Protein AF-A0A1M5WK04-F1 (afdb_monomer_lite)

Sequence (60 aa):
MSLVPAVSSIHQNFVYDSTGNLIEDHSKNLKISYDWRGMPVEFRMETRADDGSQPTRGCR

Secondary structure (DSSP, 8-state):
-------------EEE-TTS-EEEETTTTEEEEE-TTS-EEEEEE---S-----------

pLDDT: mean 73.88, std 16.12, range [44.34, 92.0]

Structure (mmCIF, N/CA/C/O backbone):
data_AF-A0A1M5WK04-F1
#
_entry.id   AF-A0A1M5WK04-F1
#
loop_
_atom_site.group_PDB
_atom_site.id
_atom_site.type_symbol
_atom_site.label_atom_id
_atom_site.label_alt_id
_atom_site.label_comp_id
_atom_site.label_asym_id
_atom_site.label_entity_id
_atom_site.label_seq_id
_atom_site.pdbx_PDB_ins_code
_atom_site.Cartn_x
_atom_site.Cartn_y
_atom_site.Cartn_z
_atom_site.occupancy
_atom_site.B_iso_or_equiv
_atom_site.auth_seq_id
_atom_site.auth_comp_id
_atom_site.auth_asym_id
_atom_site.auth_atom_id
_atom_site.pdbx_PDB_model_num
ATOM 1 N N . MET A 1 1 ? -5.615 18.260 -36.334 1.00 52.88 1 MET A N 1
ATOM 2 C CA . MET A 1 1 ? -5.991 17.163 -35.418 1.00 52.88 1 MET A CA 1
ATOM 3 C C . MET A 1 1 ? -4.821 16.913 -34.479 1.00 52.88 1 MET A C 1
ATOM 5 O O . MET A 1 1 ? -3.740 16.629 -34.974 1.00 52.88 1 MET A O 1
ATOM 9 N N . SER A 1 2 ? -4.990 17.117 -33.170 1.00 44.34 2 SER A N 1
ATOM 10 C CA . SER A 1 2 ? -3.908 16.919 -32.195 1.00 44.34 2 SER A CA 1
ATOM 11 C C . SER A 1 2 ? -3.792 15.430 -31.866 1.00 44.34 2 SER A C 1
ATOM 13 O O . SER A 1 2 ? -4.757 14.846 -31.376 1.00 44.34 2 SER A O 1
ATOM 15 N N . LEU A 1 3 ? -2.645 14.812 -32.163 1.00 56.22 3 LEU A N 1
ATOM 16 C CA . LEU A 1 3 ? -2.307 13.514 -31.587 1.00 56.22 3 LEU A CA 1
ATOM 17 C C . LEU A 1 3 ? -2.004 13.739 -30.105 1.00 56.22 3 LEU A C 1
ATOM 19 O O . LEU A 1 3 ? -0.973 14.309 -29.756 1.00 56.22 3 LEU A O 1
ATOM 23 N N . VAL A 1 4 ? -2.903 13.282 -29.237 1.00 64.31 4 VAL A N 1
ATOM 24 C CA . VAL A 1 4 ? -2.548 13.021 -27.844 1.00 64.31 4 VAL A CA 1
ATOM 25 C C . VAL A 1 4 ? -1.502 11.902 -27.854 1.00 64.31 4 VAL A C 1
ATOM 27 O O . VAL A 1 4 ? -1.780 10.835 -28.409 1.00 64.31 4 VAL A O 1
ATOM 30 N N . PRO A 1 5 ? -0.282 12.104 -27.324 1.00 56.62 5 PRO A N 1
ATOM 31 C CA . PRO A 1 5 ? 0.623 10.985 -27.157 1.00 56.62 5 PRO A CA 1
ATOM 32 C C . PRO A 1 5 ? -0.051 10.026 -26.178 1.00 56.62 5 PRO A C 1
ATOM 34 O O . PRO A 1 5 ? -0.458 10.426 -25.085 1.00 56.62 5 PRO A O 1
ATOM 37 N N . ALA A 1 6 ? -0.233 8.781 -26.621 1.00 57.31 6 ALA A N 1
ATOM 38 C CA . ALA A 1 6 ? -0.679 7.685 -25.782 1.00 57.31 6 ALA A CA 1
ATOM 39 C C . ALA A 1 6 ? 0.121 7.741 -24.480 1.00 57.31 6 ALA A C 1
ATOM 41 O O . ALA A 1 6 ? 1.352 7.709 -24.519 1.00 57.31 6 ALA A O 1
ATOM 42 N N . VAL A 1 7 ? -0.584 7.902 -23.357 1.00 55.22 7 VAL A N 1
ATOM 43 C CA . VAL A 1 7 ? -0.009 7.838 -22.015 1.00 55.22 7 VAL A CA 1
ATOM 44 C C . VAL A 1 7 ? 0.832 6.571 -21.980 1.00 55.22 7 VAL A C 1
ATOM 46 O O . VAL A 1 7 ? 0.292 5.468 -22.054 1.00 55.22 7 VAL A O 1
ATOM 49 N N . SER A 1 8 ? 2.157 6.746 -21.996 1.00 52.22 8 SER A N 1
ATOM 50 C CA . SER A 1 8 ? 3.109 5.645 -22.030 1.00 52.22 8 SER A CA 1
ATOM 51 C C . SER A 1 8 ? 2.764 4.739 -20.868 1.00 52.22 8 SER A C 1
ATOM 53 O O . SER A 1 8 ? 2.727 5.239 -19.743 1.00 52.22 8 SER A O 1
ATOM 55 N N . SER A 1 9 ? 2.464 3.472 -21.157 1.00 57.16 9 SER A N 1
ATOM 56 C CA . SER A 1 9 ? 2.101 2.427 -20.204 1.00 57.16 9 SER A CA 1
ATOM 57 C C . SER A 1 9 ? 2.771 2.681 -18.862 1.00 57.16 9 SER A C 1
ATOM 59 O O . SER A 1 9 ? 3.969 2.426 -18.705 1.00 57.16 9 SER A O 1
ATOM 61 N N . ILE A 1 10 ? 2.017 3.285 -17.937 1.00 57.56 10 ILE A N 1
ATOM 62 C CA . ILE A 1 10 ? 2.506 3.590 -16.601 1.00 57.56 10 ILE A CA 1
ATOM 63 C C . ILE A 1 10 ? 2.715 2.211 -16.015 1.00 57.56 10 ILE A C 1
ATOM 65 O O . ILE A 1 10 ? 1.749 1.507 -15.726 1.00 57.56 10 ILE A O 1
ATOM 69 N N . HIS A 1 11 ? 3.969 1.771 -15.986 1.00 61.22 11 HIS A N 1
ATOM 70 C CA . HIS A 1 11 ? 4.327 0.513 -15.373 1.00 61.22 11 HIS A CA 1
ATOM 71 C C . HIS A 1 11 ? 3.866 0.663 -13.927 1.00 61.22 11 HIS A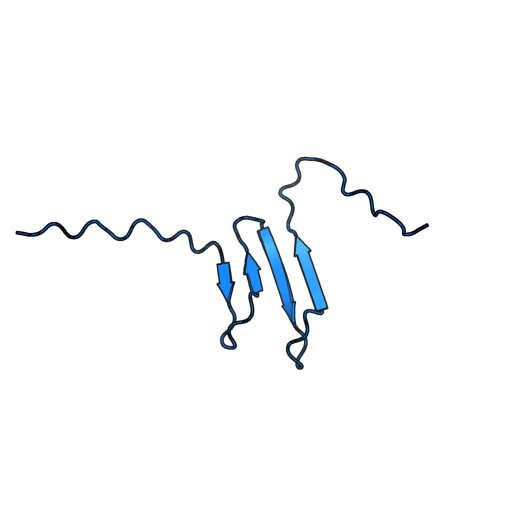 C 1
ATOM 73 O O . HIS A 1 11 ? 4.409 1.497 -13.200 1.00 61.22 11 HIS A O 1
ATOM 79 N N . GLN A 1 12 ? 2.784 -0.034 -13.565 1.00 71.94 12 GLN A N 1
ATOM 80 C CA . GLN A 1 12 ? 2.194 -0.007 -12.229 1.00 71.94 12 GLN A CA 1
ATOM 81 C C . GLN A 1 12 ? 3.147 -0.746 -11.295 1.00 71.94 12 GLN A C 1
ATOM 83 O O . GLN A 1 12 ? 2.877 -1.846 -10.844 1.00 71.94 12 GLN A O 1
ATOM 88 N N . ASN A 1 13 ? 4.325 -0.166 -11.083 1.00 85.12 13 ASN A N 1
ATOM 89 C CA . ASN A 1 13 ? 5.387 -0.771 -10.306 1.00 85.12 13 ASN A CA 1
ATOM 90 C C . ASN A 1 13 ? 5.076 -0.714 -8.816 1.00 85.12 13 ASN A C 1
ATOM 92 O O . ASN A 1 13 ? 5.673 -1.462 -8.063 1.00 85.12 13 ASN A O 1
ATOM 96 N N . PHE A 1 14 ? 4.157 0.156 -8.402 1.00 88.00 14 PHE A N 1
ATOM 97 C CA . PHE A 1 14 ? 3.796 0.371 -7.011 1.00 88.00 14 PHE A CA 1
ATOM 98 C C . PHE A 1 14 ? 2.291 0.175 -6.843 1.00 88.00 14 PHE A C 1
ATOM 100 O O . PHE A 1 14 ? 1.501 0.808 -7.548 1.00 88.00 14 PHE A O 1
ATOM 107 N N . VAL A 1 15 ? 1.911 -0.684 -5.903 1.00 89.56 15 VAL A N 1
ATOM 108 C CA . VAL A 1 15 ? 0.527 -0.969 -5.523 1.00 89.56 15 VAL A CA 1
ATOM 109 C C . VAL A 1 15 ? 0.310 -0.473 -4.105 1.00 89.56 15 VAL A C 1
ATOM 111 O O . VAL A 1 15 ? 1.078 -0.794 -3.195 1.00 89.56 15 VAL A O 1
ATOM 114 N N . TYR A 1 16 ? -0.760 0.292 -3.923 1.00 89.81 16 TYR A N 1
ATOM 115 C CA . TYR A 1 16 ? -1.148 0.854 -2.638 1.00 89.81 16 TYR A CA 1
ATOM 116 C C . TYR A 1 16 ? -2.488 0.271 -2.191 1.00 89.81 16 TYR A C 1
ATOM 118 O O . TYR A 1 16 ? -3.333 -0.061 -3.025 1.00 89.81 16 TYR A O 1
ATOM 126 N N . ASP A 1 17 ? -2.684 0.143 -0.881 1.00 88.88 17 ASP A N 1
ATOM 127 C CA . ASP A 1 17 ? -3.990 -0.181 -0.312 1.00 88.88 17 ASP A CA 1
ATOM 128 C C . ASP A 1 17 ? -4.961 1.016 -0.413 1.00 88.88 17 ASP A C 1
ATOM 130 O O . ASP A 1 17 ? -4.597 2.128 -0.808 1.00 88.88 17 ASP A O 1
ATOM 134 N N . SER A 1 18 ? -6.218 0.809 -0.015 1.00 87.12 18 SER A N 1
ATOM 135 C CA . SER A 1 18 ? -7.240 1.868 0.028 1.00 87.12 18 SER A CA 1
ATOM 136 C C . SER A 1 18 ? -6.932 3.004 1.013 1.00 87.12 18 SER A C 1
ATOM 138 O O . SER A 1 18 ? -7.589 4.041 0.971 1.00 87.12 18 SER A O 1
ATOM 140 N N . THR A 1 19 ? -5.973 2.802 1.914 1.00 87.81 19 THR A N 1
ATOM 141 C CA . THR A 1 19 ? -5.538 3.762 2.936 1.00 87.81 19 THR A CA 1
ATOM 142 C C . THR A 1 19 ? -4.367 4.621 2.439 1.00 87.81 19 THR A C 1
ATOM 144 O O . THR A 1 19 ? -4.077 5.662 3.024 1.00 87.81 19 THR A O 1
ATOM 147 N 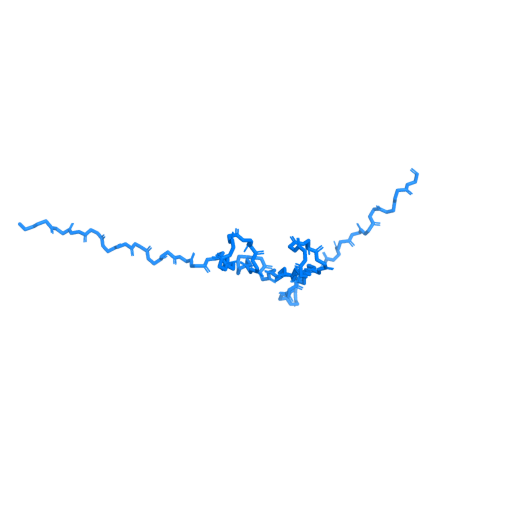N . GLY A 1 20 ? -3.708 4.214 1.349 1.00 87.75 20 GLY A N 1
ATOM 148 C CA . GLY A 1 20 ? -2.521 4.860 0.790 1.00 87.75 20 GLY A CA 1
ATOM 149 C C . GLY A 1 20 ? -1.188 4.252 1.247 1.00 87.75 20 GLY A C 1
ATOM 150 O O . GLY A 1 20 ? -0.138 4.838 0.987 1.00 87.75 20 GLY A O 1
ATOM 151 N N . ASN A 1 21 ? -1.194 3.092 1.906 1.00 88.12 21 ASN A N 1
ATOM 152 C CA . ASN A 1 21 ? 0.017 2.358 2.274 1.00 88.12 21 ASN A CA 1
ATOM 153 C C . ASN A 1 21 ? 0.543 1.547 1.087 1.00 88.12 21 ASN A C 1
ATOM 155 O O . ASN A 1 21 ? -0.236 0.924 0.370 1.00 88.12 21 ASN A O 1
ATOM 159 N N . LEU A 1 22 ? 1.864 1.512 0.893 1.00 89.44 22 LEU A N 1
ATOM 160 C CA . LEU A 1 22 ? 2.499 0.703 -0.152 1.00 89.44 22 LEU A CA 1
ATOM 161 C C . LEU A 1 22 ? 2.445 -0.779 0.232 1.00 89.44 22 LEU A C 1
ATOM 163 O O . LEU A 1 22 ? 3.095 -1.173 1.191 1.00 89.44 22 LEU A O 1
ATOM 167 N N . ILE A 1 23 ? 1.726 -1.603 -0.527 1.00 91.38 23 ILE A N 1
ATOM 168 C CA . ILE A 1 23 ? 1.609 -3.048 -0.265 1.00 91.38 23 ILE A CA 1
ATOM 169 C C . ILE A 1 23 ? 2.432 -3.900 -1.232 1.00 91.38 23 ILE A C 1
ATOM 171 O O . ILE A 1 23 ? 2.796 -5.024 -0.890 1.00 91.38 23 ILE A O 1
ATOM 175 N N . GLU A 1 24 ? 2.770 -3.376 -2.413 1.00 90.44 24 GLU A N 1
ATOM 176 C CA . GLU A 1 24 ? 3.574 -4.103 -3.399 1.00 90.44 24 GLU A CA 1
ATOM 177 C C . GLU A 1 24 ? 4.452 -3.158 -4.231 1.00 90.44 24 GLU A C 1
ATOM 179 O O . GLU A 1 24 ? 4.002 -2.114 -4.695 1.00 90.44 24 GLU A O 1
ATOM 184 N N . ASP A 1 25 ? 5.712 -3.537 -4.428 1.00 88.94 25 ASP A N 1
ATOM 185 C CA . ASP A 1 25 ? 6.679 -2.906 -5.322 1.00 88.94 25 ASP A CA 1
ATOM 186 C C . ASP A 1 25 ? 7.185 -3.957 -6.327 1.00 88.94 25 ASP A C 1
ATOM 188 O O . ASP A 1 25 ? 8.112 -4.723 -6.048 1.00 88.94 25 ASP A O 1
ATOM 192 N N . HIS A 1 26 ? 6.595 -3.982 -7.522 1.00 84.25 26 HIS A N 1
ATOM 193 C CA . HIS A 1 26 ? 6.963 -4.879 -8.619 1.00 84.25 26 HIS A CA 1
ATOM 194 C C . HIS A 1 26 ? 8.351 -4.585 -9.203 1.00 84.25 26 HIS A C 1
ATOM 196 O O . HIS A 1 26 ? 8.940 -5.469 -9.825 1.00 84.25 26 HIS A O 1
ATOM 202 N N . SER A 1 27 ? 8.919 -3.387 -8.990 1.00 82.94 27 SER A N 1
ATOM 203 C CA . SER A 1 27 ? 10.296 -3.102 -9.431 1.00 82.94 27 SER A CA 1
ATOM 204 C C . SER A 1 27 ? 11.320 -3.916 -8.641 1.00 82.94 27 SER A C 1
ATOM 206 O O . SER A 1 27 ? 12.367 -4.291 -9.169 1.00 82.94 27 SER A O 1
ATOM 208 N N . LYS A 1 2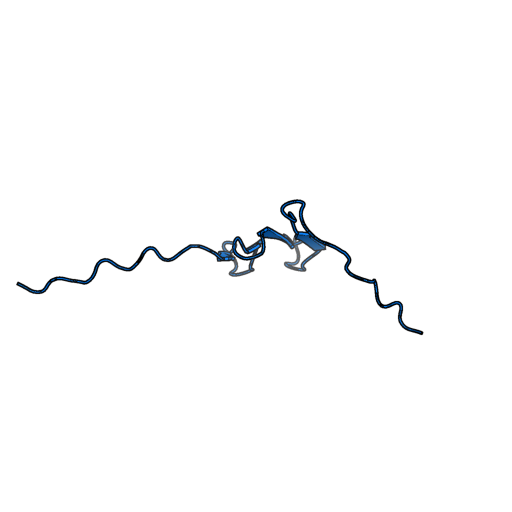8 ? 10.986 -4.239 -7.388 1.00 81.62 28 LYS A N 1
ATOM 209 C CA . LYS A 1 28 ? 11.825 -5.011 -6.466 1.00 81.62 28 LYS A CA 1
ATOM 210 C C . LYS A 1 28 ? 11.235 -6.373 -6.100 1.00 81.62 28 LYS A C 1
ATOM 212 O O . LYS A 1 28 ? 11.849 -7.090 -5.318 1.00 81.62 28 LYS A O 1
ATOM 217 N N . ASN A 1 29 ? 10.075 -6.726 -6.664 1.00 83.75 29 ASN A N 1
ATOM 218 C CA . ASN A 1 29 ? 9.257 -7.876 -6.263 1.00 83.75 29 ASN A CA 1
ATOM 219 C C . ASN A 1 29 ? 9.087 -7.929 -4.734 1.00 83.75 29 ASN A C 1
ATOM 221 O O . ASN A 1 29 ? 9.319 -8.952 -4.096 1.00 83.75 29 ASN A O 1
ATOM 225 N N . LEU A 1 30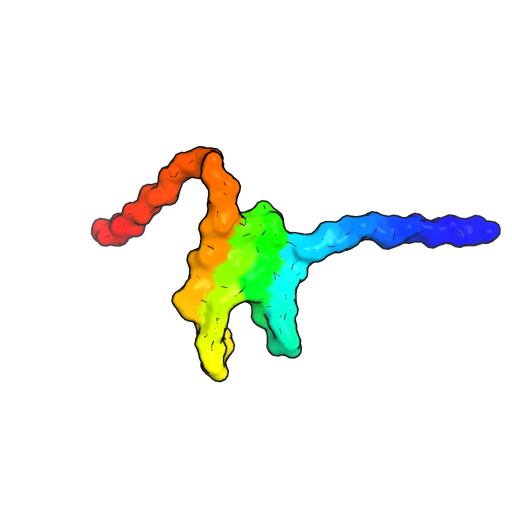 ? 8.770 -6.783 -4.133 1.00 86.69 30 LEU A N 1
ATOM 226 C CA . LEU A 1 30 ? 8.673 -6.621 -2.689 1.00 86.69 30 LEU A CA 1
ATOM 227 C C . LEU A 1 30 ? 7.213 -6.461 -2.281 1.00 86.69 30 LEU A C 1
ATOM 229 O O . LEU A 1 30 ? 6.504 -5.624 -2.823 1.00 86.69 30 LEU A O 1
ATOM 233 N N . LYS A 1 31 ? 6.782 -7.241 -1.297 1.00 91.00 31 LYS A N 1
ATOM 234 C CA . LYS A 1 31 ? 5.438 -7.213 -0.733 1.00 91.00 31 LYS A CA 1
ATOM 235 C C . LYS A 1 31 ? 5.496 -6.825 0.736 1.00 91.00 31 LYS A C 1
ATOM 237 O O . LYS A 1 31 ? 6.311 -7.361 1.489 1.00 91.00 31 LYS A O 1
ATOM 242 N N . ILE A 1 32 ? 4.635 -5.897 1.134 1.00 90.56 32 ILE A N 1
ATOM 243 C CA . ILE A 1 32 ? 4.559 -5.376 2.498 1.00 90.56 32 ILE A CA 1
ATOM 244 C C . ILE A 1 32 ? 3.202 -5.755 3.078 1.00 90.56 32 ILE A C 1
ATOM 246 O O . ILE A 1 32 ? 2.162 -5.475 2.483 1.00 90.56 32 ILE A O 1
ATOM 250 N N . SER A 1 33 ? 3.220 -6.385 4.249 1.00 90.19 33 SER A N 1
ATOM 251 C CA . SER A 1 33 ? 2.009 -6.698 5.007 1.00 90.19 33 SER A CA 1
ATOM 252 C C . SER A 1 33 ? 1.910 -5.786 6.219 1.00 90.19 33 SER A C 1
ATOM 254 O O . SER A 1 33 ? 2.906 -5.538 6.901 1.00 90.19 33 SER A O 1
ATOM 256 N N . TYR A 1 34 ? 0.697 -5.327 6.506 1.00 90.06 34 TYR A N 1
ATOM 257 C CA . TYR A 1 34 ? 0.389 -4.455 7.634 1.00 90.06 34 TYR A CA 1
ATOM 258 C C . TYR A 1 34 ? -0.531 -5.172 8.623 1.00 90.06 34 TYR A C 1
ATOM 260 O O . TYR A 1 34 ? -1.352 -6.000 8.223 1.00 90.06 34 TYR A O 1
ATOM 268 N N . ASP A 1 35 ? -0.401 -4.860 9.912 1.00 88.81 35 ASP A N 1
ATOM 269 C CA . ASP A 1 35 ? -1.396 -5.257 10.905 1.00 88.81 35 ASP A CA 1
ATOM 270 C C . ASP A 1 35 ? -2.644 -4.360 10.849 1.00 88.81 35 ASP A C 1
ATOM 272 O O . ASP A 1 35 ? -2.730 -3.376 10.112 1.00 88.81 35 ASP A O 1
ATOM 276 N N . TRP A 1 36 ? -3.623 -4.680 11.691 1.00 85.81 36 TRP A N 1
ATOM 277 C CA . TRP A 1 36 ? -4.862 -3.916 11.846 1.00 85.81 36 TRP A CA 1
ATOM 278 C C . TRP A 1 36 ? -4.658 -2.485 12.378 1.00 85.81 36 TRP A C 1
ATOM 280 O O . TRP A 1 36 ? -5.602 -1.697 12.369 1.00 85.81 36 TRP A O 1
ATOM 290 N N . ARG A 1 37 ? -3.452 -2.131 12.844 1.00 89.38 37 ARG A N 1
ATOM 291 C CA . ARG A 1 37 ? -3.086 -0.777 13.287 1.00 89.38 37 ARG A CA 1
ATOM 292 C C . ARG A 1 37 ? -2.404 0.025 12.176 1.00 89.38 37 ARG A C 1
ATOM 294 O O . ARG A 1 37 ? -2.046 1.176 12.416 1.00 89.38 37 ARG A O 1
ATOM 301 N N . GLY A 1 38 ? -2.209 -0.565 10.993 1.00 85.12 38 GLY A N 1
ATOM 302 C CA . GLY A 1 38 ? -1.482 0.050 9.884 1.00 85.12 38 GLY A CA 1
ATOM 303 C C . GLY A 1 38 ? 0.036 0.038 10.074 1.00 85.12 38 GLY A C 1
ATOM 304 O O . GLY A 1 38 ? 0.736 0.810 9.423 1.00 85.12 38 GLY A O 1
ATOM 305 N N . MET A 1 39 ? 0.565 -0.812 10.959 1.00 89.94 39 MET A N 1
ATOM 306 C CA . MET A 1 39 ? 2.006 -0.970 11.148 1.00 89.94 39 MET A CA 1
ATOM 307 C C . MET A 1 39 ? 2.540 -2.069 10.228 1.00 89.94 39 MET A C 1
ATOM 309 O O . MET A 1 39 ? 1.948 -3.149 10.183 1.00 89.94 39 MET A O 1
ATOM 313 N N . PRO A 1 40 ? 3.654 -1.844 9.508 1.00 87.94 40 PRO A N 1
ATOM 314 C CA . PRO A 1 40 ? 4.248 -2.880 8.679 1.00 87.94 40 PRO A CA 1
ATOM 315 C C . PRO A 1 40 ? 4.786 -4.000 9.572 1.00 87.94 40 PRO A C 1
ATOM 317 O O . PRO A 1 40 ? 5.623 -3.767 10.445 1.00 87.94 40 PRO A O 1
ATOM 320 N N . VAL A 1 41 ? 4.286 -5.212 9.351 1.00 92.00 41 VAL A N 1
ATOM 321 C CA . VAL A 1 41 ? 4.647 -6.408 10.124 1.00 92.00 41 VAL A CA 1
ATOM 322 C C . VAL A 1 41 ? 5.523 -7.378 9.346 1.00 92.00 41 VAL A C 1
ATOM 324 O O . VAL A 1 41 ? 6.262 -8.140 9.961 1.00 92.00 41 VAL A O 1
ATOM 327 N N . GLU A 1 42 ? 5.488 -7.342 8.012 1.00 89.38 42 GLU A N 1
ATOM 328 C CA . GLU A 1 42 ? 6.296 -8.231 7.176 1.00 89.38 42 GLU A CA 1
ATOM 329 C C . GLU A 1 42 ? 6.732 -7.539 5.882 1.00 89.38 42 GLU A C 1
ATOM 331 O O . GLU A 1 42 ? 5.930 -6.875 5.225 1.00 89.38 42 GLU A O 1
ATOM 336 N N . PHE A 1 43 ? 7.998 -7.743 5.507 1.00 88.94 43 PHE A N 1
ATOM 337 C CA . PHE A 1 43 ? 8.572 -7.333 4.227 1.00 88.94 43 PHE A CA 1
ATOM 338 C C . PHE A 1 43 ? 9.081 -8.583 3.515 1.00 88.94 43 PHE A C 1
ATOM 340 O O . PHE A 1 43 ? 10.125 -9.132 3.871 1.00 88.94 43 PHE A O 1
ATOM 347 N N . ARG A 1 44 ? 8.337 -9.050 2.516 1.00 87.12 44 ARG A N 1
ATOM 348 C CA . ARG A 1 44 ? 8.700 -10.224 1.729 1.00 87.12 44 ARG A CA 1
ATOM 349 C C . ARG A 1 44 ? 9.243 -9.775 0.386 1.00 8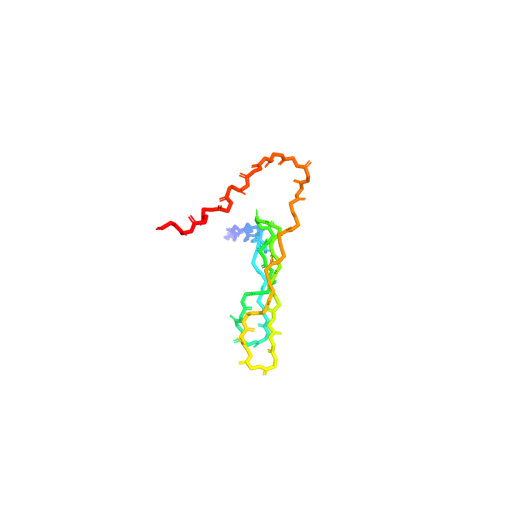7.12 44 ARG A C 1
ATOM 351 O O . ARG A 1 44 ? 8.507 -9.252 -0.441 1.00 87.12 44 ARG A O 1
ATOM 358 N N . MET A 1 45 ? 10.529 -10.000 0.165 1.00 84.38 45 MET A N 1
ATOM 359 C CA . MET A 1 45 ? 11.134 -9.841 -1.149 1.00 84.38 45 MET A CA 1
ATOM 360 C C . MET A 1 45 ? 11.078 -11.195 -1.851 1.00 84.38 45 MET A C 1
ATOM 362 O O . MET A 1 45 ? 11.708 -12.152 -1.406 1.00 84.38 45 MET A O 1
ATOM 366 N N . GLU A 1 46 ? 10.298 -11.303 -2.919 1.00 71.56 46 GLU A N 1
ATOM 367 C CA . GLU A 1 46 ? 10.364 -12.456 -3.809 1.00 71.56 46 GLU A CA 1
ATOM 368 C C . GLU A 1 46 ? 11.547 -12.241 -4.744 1.00 71.56 46 GLU A C 1
ATOM 370 O O . GLU A 1 46 ? 11.419 -11.790 -5.882 1.00 71.56 46 GLU A O 1
ATOM 375 N N . THR A 1 47 ? 12.744 -12.508 -4.220 1.00 60.91 47 THR A N 1
ATOM 376 C CA . THR A 1 47 ? 13.958 -12.542 -5.022 1.00 60.91 47 THR A CA 1
ATOM 377 C C . THR A 1 47 ? 13.704 -13.519 -6.163 1.00 60.91 47 THR A C 1
ATOM 379 O O . THR A 1 47 ? 13.485 -14.712 -5.935 1.00 60.91 47 THR A O 1
ATOM 382 N N . ARG A 1 48 ? 13.739 -13.035 -7.411 1.00 58.25 48 ARG A N 1
ATOM 383 C CA . ARG A 1 48 ? 14.062 -13.931 -8.523 1.00 58.25 48 ARG A CA 1
ATOM 384 C C . ARG A 1 48 ? 15.392 -14.542 -8.118 1.00 58.25 48 ARG A C 1
ATOM 386 O O . ARG A 1 48 ? 16.310 -13.788 -7.822 1.00 58.25 48 ARG A O 1
ATOM 393 N N . ALA A 1 49 ? 15.419 -15.855 -7.945 1.00 54.38 49 ALA A N 1
ATOM 394 C CA . ALA A 1 49 ? 16.566 -16.582 -7.434 1.00 54.38 49 ALA A CA 1
ATOM 395 C C . ALA A 1 49 ? 17.758 -16.414 -8.387 1.00 54.38 49 ALA A C 1
ATOM 397 O O . ALA A 1 49 ? 17.988 -17.262 -9.235 1.00 54.38 49 ALA A O 1
ATOM 398 N N . ASP A 1 50 ? 18.463 -15.294 -8.282 1.00 56.94 50 ASP A N 1
ATOM 399 C CA . ASP A 1 50 ? 19.786 -15.075 -8.830 1.00 56.94 50 ASP A CA 1
ATOM 400 C C . ASP A 1 50 ? 20.435 -13.919 -8.054 1.00 56.94 50 ASP A C 1
ATOM 402 O O . ASP A 1 50 ? 19.894 -12.818 -7.964 1.00 56.94 50 ASP A O 1
ATOM 406 N N . ASP A 1 51 ? 21.583 -14.241 -7.468 1.00 52.69 51 ASP A N 1
ATOM 407 C CA . ASP A 1 51 ? 22.551 -13.367 -6.805 1.00 52.69 51 ASP A CA 1
ATOM 408 C C . ASP A 1 51 ? 22.277 -12.876 -5.363 1.00 52.69 51 ASP A C 1
ATOM 410 O O . ASP A 1 51 ? 21.744 -11.808 -5.079 1.00 52.69 51 ASP A O 1
ATOM 414 N N . GLY A 1 52 ? 22.765 -13.685 -4.417 1.00 54.47 52 GLY A N 1
ATOM 415 C CA . GLY A 1 52 ? 23.916 -13.235 -3.631 1.00 54.47 52 GLY A CA 1
ATOM 416 C C . GLY A 1 52 ? 23.676 -12.257 -2.476 1.00 54.47 52 GLY A C 1
ATOM 417 O O . GLY A 1 52 ? 23.776 -11.047 -2.618 1.00 54.47 52 GLY A O 1
ATOM 418 N N . SER A 1 53 ? 23.601 -12.814 -1.263 1.00 52.44 53 SER A N 1
ATOM 419 C CA . SER A 1 53 ? 24.167 -12.237 -0.027 1.00 52.44 53 SER A CA 1
ATOM 420 C C . SER A 1 53 ? 23.745 -10.814 0.385 1.00 52.44 53 SER A C 1
ATOM 422 O O . SER A 1 53 ? 24.396 -9.829 0.045 1.00 52.44 53 SER A O 1
ATOM 4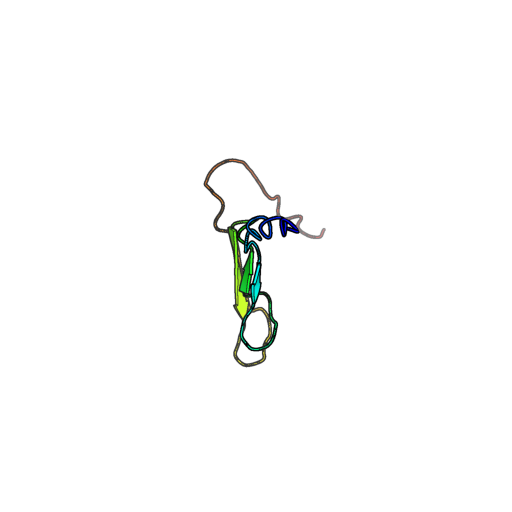24 N N . GLN A 1 54 ? 22.789 -10.705 1.313 1.00 54.88 54 GLN A N 1
ATOM 425 C CA . GLN A 1 54 ? 22.838 -9.614 2.291 1.00 54.88 54 GLN A CA 1
ATOM 426 C C . GLN A 1 54 ? 23.584 -10.101 3.541 1.00 54.88 54 GLN A C 1
ATOM 428 O O . GLN A 1 54 ? 23.088 -10.996 4.229 1.00 54.88 54 GLN A O 1
ATOM 433 N N . PRO A 1 55 ? 24.760 -9.540 3.879 1.00 51.41 55 PRO A N 1
ATOM 434 C CA . PRO A 1 55 ? 25.326 -9.739 5.197 1.00 51.41 55 PRO A CA 1
ATOM 435 C C . PRO A 1 55 ? 24.436 -8.981 6.179 1.00 51.41 55 PRO A C 1
ATOM 437 O O . PRO A 1 55 ? 24.344 -7.752 6.139 1.00 51.41 55 PRO A O 1
ATOM 440 N N . THR A 1 56 ? 23.783 -9.705 7.082 1.00 57.25 56 THR A N 1
ATOM 441 C CA . THR A 1 56 ? 23.256 -9.121 8.312 1.00 57.25 56 THR A CA 1
ATOM 442 C C . THR A 1 56 ? 24.437 -8.480 9.035 1.00 57.25 56 THR A C 1
ATOM 444 O O . THR A 1 56 ? 25.238 -9.173 9.666 1.00 57.25 56 THR A O 1
ATOM 447 N N . ARG A 1 57 ? 24.608 -7.159 8.897 1.00 56.59 57 ARG A N 1
ATOM 448 C CA . ARG A 1 57 ? 25.546 -6.397 9.724 1.00 56.59 57 ARG A CA 1
ATOM 449 C C . ARG A 1 57 ? 24.993 -6.439 11.143 1.00 56.59 57 ARG A C 1
ATOM 451 O O . ARG A 1 57 ? 24.183 -5.603 11.521 1.00 56.59 57 ARG A O 1
ATOM 458 N N . GLY A 1 58 ? 25.400 -7.460 11.894 1.00 56.75 58 GLY A N 1
ATOM 459 C CA . GLY A 1 58 ? 25.263 -7.477 13.339 1.00 56.75 58 GLY A CA 1
ATOM 460 C C . GLY A 1 58 ? 25.945 -6.232 13.893 1.00 56.75 58 GLY A C 1
ATOM 461 O O . GLY A 1 58 ? 27.097 -5.949 13.558 1.00 56.75 58 GLY A O 1
ATOM 462 N N . CYS A 1 59 ? 25.210 -5.457 14.682 1.00 50.44 59 CYS A N 1
ATOM 463 C CA . CYS A 1 59 ? 25.783 -4.376 15.467 1.00 50.44 59 CYS A CA 1
ATOM 464 C C . CYS A 1 59 ? 26.795 -4.993 16.445 1.00 50.44 59 CYS A C 1
ATOM 466 O O . CYS A 1 59 ? 26.426 -5.865 17.232 1.00 50.44 59 CYS A O 1
ATOM 468 N N . ARG A 1 60 ? 28.059 -4.575 16.348 1.00 54.59 60 ARG A N 1
ATOM 469 C CA . ARG A 1 60 ? 29.085 -4.807 17.367 1.00 54.59 60 ARG A CA 1
ATOM 470 C C . ARG A 1 60 ? 29.162 -3.588 18.271 1.00 54.59 60 ARG A C 1
ATOM 472 O O . ARG A 1 60 ? 29.042 -2.473 17.718 1.00 54.59 60 ARG A O 1
#

Foldseek 3Di:
DDDDPDPPPPPPQFDADPVGHTQGGNVQRWGWDADPVRHTDDIDGPPPPDDDDDPPPDDD

Radius of gyration: 17.58 Å; chains: 1; bounding box: 36×34×53 Å